Protein AF-A0A3D5UZL5-F1 (afdb_monomer)

Structure (mmCIF, N/CA/C/O backbone):
data_AF-A0A3D5UZL5-F1
#
_entry.id   AF-A0A3D5UZL5-F1
#
loop_
_atom_site.group_PDB
_atom_site.id
_atom_site.type_symbol
_atom_site.label_atom_id
_atom_site.label_alt_id
_atom_site.label_comp_id
_atom_site.label_asym_id
_atom_site.label_entity_id
_atom_site.label_seq_id
_atom_site.pdbx_PDB_ins_code
_atom_site.Cartn_x
_atom_site.Cartn_y
_atom_site.Cartn_z
_atom_site.occupancy
_atom_site.B_iso_or_equiv
_atom_site.auth_seq_id
_atom_site.auth_comp_id
_atom_site.auth_asym_id
_atom_site.auth_atom_id
_atom_site.pdbx_PDB_model_num
ATOM 1 N N . MET A 1 1 ? -2.478 -13.993 -40.123 1.00 45.28 1 MET A N 1
ATOM 2 C CA . MET A 1 1 ? -2.698 -15.111 -39.179 1.00 45.28 1 MET A CA 1
ATOM 3 C C . MET A 1 1 ? -2.005 -14.795 -37.849 1.00 45.28 1 MET A C 1
ATOM 5 O O . MET A 1 1 ? -0.909 -15.271 -37.617 1.00 45.28 1 MET A O 1
ATOM 9 N N . LYS A 1 2 ? -2.575 -13.899 -37.027 1.00 49.53 2 LYS A N 1
ATOM 10 C CA . LYS A 1 2 ? -2.011 -13.472 -35.721 1.00 49.53 2 LYS A CA 1
ATOM 11 C C . LYS A 1 2 ? -3.098 -13.221 -34.654 1.00 49.53 2 LYS A C 1
ATOM 13 O O . LYS A 1 2 ? -2.882 -12.481 -33.710 1.00 49.53 2 LYS A O 1
ATOM 18 N N . LEU A 1 3 ? -4.276 -13.829 -34.817 1.00 42.50 3 LEU A N 1
ATOM 19 C CA . LEU A 1 3 ? -5.388 -13.727 -33.857 1.00 42.50 3 LEU A CA 1
ATOM 20 C C . LEU A 1 3 ? -5.558 -15.010 -33.014 1.00 42.50 3 LEU A C 1
ATOM 22 O O . LEU A 1 3 ? -6.292 -15.015 -32.037 1.00 42.50 3 LEU A O 1
ATOM 26 N N . LEU A 1 4 ? -4.852 -16.095 -33.365 1.00 41.28 4 LEU A N 1
ATOM 27 C CA . LEU A 1 4 ? -4.939 -17.397 -32.685 1.00 41.28 4 LEU A CA 1
ATOM 28 C C . LEU A 1 4 ? -3.961 -17.574 -31.509 1.00 41.28 4 LEU A C 1
ATOM 30 O O . LEU A 1 4 ? -4.154 -18.475 -30.698 1.00 41.28 4 LEU A O 1
ATOM 34 N N . GLU A 1 5 ? -2.946 -16.717 -31.375 1.00 42.50 5 GLU A N 1
ATOM 35 C CA . GLU A 1 5 ? -1.939 -16.822 -30.301 1.00 42.50 5 GLU A CA 1
ATOM 36 C C . GLU A 1 5 ? -2.431 -16.214 -28.971 1.00 42.50 5 GLU A C 1
ATOM 38 O O . GLU A 1 5 ? -1.968 -16.603 -27.903 1.00 42.50 5 GLU A O 1
ATOM 43 N N . PHE A 1 6 ? -3.436 -15.327 -29.002 1.00 45.06 6 PHE A N 1
ATOM 44 C CA . PHE A 1 6 ? -3.994 -14.710 -27.788 1.00 45.06 6 PHE A CA 1
ATOM 45 C C . PHE A 1 6 ? -4.841 -15.699 -26.959 1.00 45.06 6 PHE A C 1
ATOM 47 O O . PHE A 1 6 ? -4.879 -15.631 -25.734 1.00 45.06 6 PHE A O 1
ATOM 54 N N . GLY A 1 7 ? -5.484 -16.677 -27.612 1.00 38.16 7 GLY A N 1
ATOM 55 C CA . GLY A 1 7 ? -6.381 -17.635 -26.949 1.00 38.16 7 GLY A CA 1
ATOM 56 C C . GLY A 1 7 ? -5.677 -18.768 -26.191 1.00 38.16 7 GLY A C 1
ATOM 57 O O . GLY A 1 7 ? -6.246 -19.330 -25.257 1.00 38.16 7 GLY A O 1
ATOM 58 N N . ARG A 1 8 ? -4.430 -19.104 -26.550 1.00 45.53 8 ARG A N 1
ATOM 59 C CA . ARG A 1 8 ? -3.695 -20.230 -25.940 1.00 45.53 8 ARG A CA 1
ATOM 60 C C . ARG A 1 8 ? -3.091 -19.899 -24.576 1.00 45.53 8 ARG A C 1
ATOM 62 O O . ARG A 1 8 ? -2.965 -20.797 -23.749 1.00 45.53 8 ARG A O 1
ATOM 69 N N . HIS A 1 9 ? -2.781 -18.630 -24.317 1.00 39.09 9 HIS A N 1
ATOM 70 C CA . HIS A 1 9 ? -2.264 -18.189 -23.017 1.00 39.09 9 HIS A CA 1
ATOM 71 C C . HIS A 1 9 ? -3.376 -17.877 -22.006 1.00 39.09 9 HIS A C 1
ATOM 73 O O . HIS A 1 9 ? -3.173 -18.069 -20.811 1.00 39.09 9 HIS A O 1
ATOM 79 N N . ALA A 1 10 ? -4.576 -17.513 -22.474 1.00 44.22 10 ALA A N 1
ATOM 80 C CA . ALA A 1 10 ? -5.743 -17.330 -21.609 1.00 44.22 10 ALA A CA 1
ATOM 81 C C . ALA A 1 10 ? -6.270 -18.662 -21.033 1.00 44.22 10 ALA A C 1
ATOM 83 O O . ALA A 1 10 ? -6.698 -18.719 -19.884 1.00 44.22 10 ALA A O 1
ATOM 84 N N . ALA A 1 11 ? -6.197 -19.755 -21.804 1.00 41.62 11 ALA A N 1
ATOM 85 C CA . ALA A 1 11 ? -6.680 -21.066 -21.364 1.00 41.62 11 ALA A CA 1
ATOM 86 C C . ALA A 1 11 ? -5.713 -21.783 -20.399 1.00 41.62 11 ALA A C 1
ATOM 88 O O . ALA A 1 11 ? -6.158 -22.482 -19.490 1.00 41.62 11 ALA A O 1
ATOM 89 N N . ALA A 1 12 ? -4.399 -21.588 -20.557 1.00 40.66 12 ALA A N 1
ATOM 90 C CA . ALA A 1 12 ? -3.392 -22.225 -19.704 1.00 40.66 12 ALA A CA 1
ATOM 91 C C . ALA A 1 12 ? -3.331 -21.624 -18.285 1.00 40.66 12 ALA A C 1
ATOM 93 O O . ALA A 1 12 ? -3.024 -22.341 -17.334 1.00 40.66 12 ALA A O 1
ATOM 94 N N . GLY A 1 13 ? -3.683 -20.342 -18.121 1.00 37.31 13 GLY A N 1
ATOM 95 C CA . GLY A 1 13 ? -3.749 -19.695 -16.805 1.00 37.31 13 GLY A CA 1
ATOM 96 C C . GLY A 1 13 ? -4.908 -20.182 -15.927 1.00 37.31 13 GLY A C 1
ATOM 97 O O . GLY A 1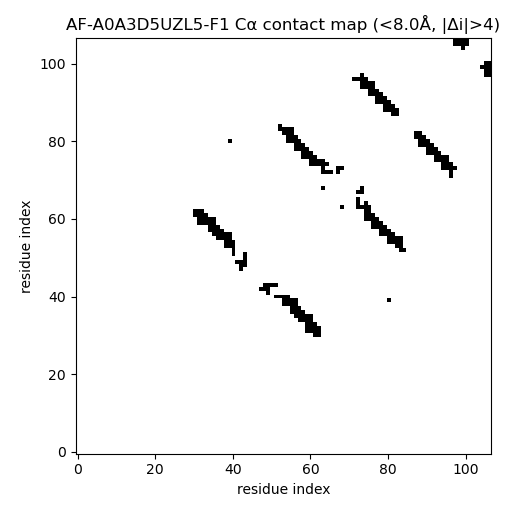 13 ? -4.824 -20.111 -14.705 1.00 37.31 13 GLY A O 1
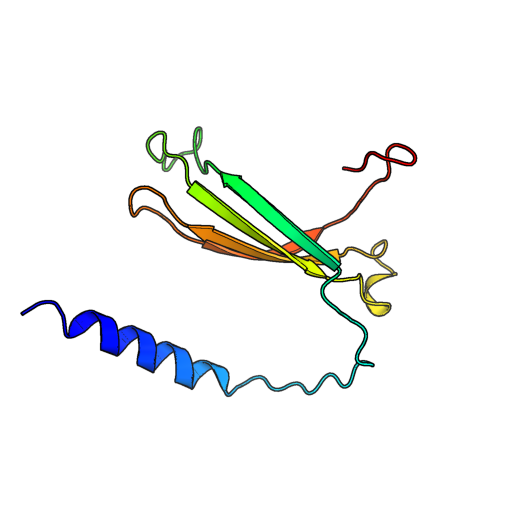ATOM 98 N N . MET A 1 14 ? -5.971 -20.729 -16.525 1.00 42.44 14 MET A N 1
ATOM 99 C CA . MET A 1 14 ? -7.182 -21.129 -15.795 1.00 42.44 14 MET A CA 1
ATOM 100 C C . MET A 1 14 ? -7.055 -22.480 -15.074 1.00 42.44 14 MET A C 1
ATOM 102 O O . MET A 1 14 ? -7.785 -22.735 -14.122 1.00 42.44 14 MET A O 1
ATOM 106 N N . VAL A 1 15 ? -6.135 -23.354 -15.501 1.00 42.81 15 VAL A N 1
ATOM 107 C CA . VAL A 1 15 ? -6.021 -24.730 -14.971 1.00 42.81 15 VAL A CA 1
ATOM 108 C C . VAL A 1 15 ? -5.090 -24.811 -13.749 1.00 42.81 15 VAL A C 1
ATOM 110 O O . VAL A 1 15 ? -5.257 -25.681 -12.893 1.00 42.81 15 VAL A O 1
ATOM 113 N N . ALA A 1 16 ? -4.167 -23.857 -13.591 1.00 42.16 16 ALA A N 1
ATOM 114 C CA . ALA A 1 16 ? -3.303 -23.761 -12.409 1.00 42.16 16 ALA A CA 1
ATOM 115 C C . ALA A 1 16 ? -4.005 -23.153 -11.175 1.00 42.16 16 ALA A C 1
ATOM 117 O O . ALA A 1 16 ? -3.441 -23.163 -10.085 1.00 42.16 16 ALA A O 1
ATOM 118 N N . ALA A 1 17 ? -5.245 -22.669 -11.316 1.00 43.31 17 ALA A N 1
ATOM 119 C CA . ALA A 1 17 ? -6.023 -22.083 -10.222 1.00 43.31 17 ALA A CA 1
ATOM 120 C C . ALA A 1 17 ? -6.666 -23.124 -9.277 1.00 43.31 17 ALA A C 1
ATOM 122 O O . ALA A 1 17 ? -7.268 -22.758 -8.272 1.00 43.31 17 ALA A O 1
ATOM 123 N N . SER A 1 18 ? -6.545 -24.423 -9.575 1.00 45.16 18 SER A N 1
ATOM 124 C CA . SER A 1 18 ? -7.259 -25.491 -8.852 1.00 45.16 18 SER A CA 1
ATOM 125 C C . SER A 1 18 ? -6.509 -26.098 -7.656 1.00 45.16 18 SER A C 1
ATOM 127 O O . SER A 1 18 ? -7.059 -26.971 -6.990 1.00 45.16 18 SER A O 1
ATOM 129 N N . LEU A 1 19 ? -5.267 -25.689 -7.369 1.00 46.38 19 LEU A N 1
ATOM 130 C CA . LEU A 1 19 ? -4.419 -26.343 -6.358 1.00 46.38 19 LEU A CA 1
ATOM 131 C C . LEU A 1 19 ? -3.974 -25.401 -5.227 1.00 46.38 19 LEU A C 1
ATOM 133 O O . LEU A 1 19 ? -2.788 -25.267 -4.961 1.00 46.38 19 LEU A O 1
ATOM 137 N N . ALA A 1 20 ? -4.927 -24.762 -4.543 1.00 45.16 20 ALA A N 1
ATOM 138 C CA . ALA A 1 20 ? -4.761 -24.301 -3.154 1.00 45.16 20 ALA A CA 1
ATOM 139 C C . ALA A 1 20 ? -6.088 -23.778 -2.574 1.00 45.16 20 ALA A C 1
ATOM 141 O O . ALA A 1 20 ? -6.157 -22.664 -2.061 1.00 45.16 20 ALA A O 1
ATOM 142 N N . THR A 1 21 ? -7.174 -24.554 -2.620 1.00 46.28 21 THR A N 1
ATOM 143 C CA . THR A 1 21 ? -8.344 -24.243 -1.782 1.00 46.28 21 THR A CA 1
ATOM 144 C C . THR A 1 21 ? -8.051 -24.659 -0.343 1.00 46.28 21 THR A C 1
ATOM 146 O O . THR A 1 21 ? -8.537 -25.681 0.140 1.00 46.28 21 THR A O 1
ATOM 149 N N . VAL A 1 22 ? -7.221 -23.878 0.351 1.00 44.75 22 VAL A N 1
ATOM 150 C CA . VAL A 1 22 ? -7.272 -23.827 1.812 1.00 44.75 22 VAL A CA 1
ATOM 151 C C . VAL A 1 22 ? -8.536 -23.044 2.134 1.00 44.75 22 VAL A C 1
ATOM 153 O O . VAL A 1 22 ? -8.569 -21.822 2.017 1.00 44.75 22 VAL A O 1
ATOM 156 N N . SER A 1 23 ? -9.611 -23.759 2.456 1.00 45.72 23 SER A N 1
ATOM 157 C CA . SER A 1 23 ? -10.872 -23.162 2.889 1.00 45.72 23 SER A CA 1
ATOM 158 C C . SER A 1 23 ? -10.662 -22.477 4.238 1.00 45.72 23 SER A C 1
ATOM 160 O O . SER A 1 23 ? -10.868 -23.076 5.291 1.00 45.72 23 SER A O 1
ATOM 162 N N . PHE A 1 24 ? -10.222 -21.221 4.218 1.00 49.31 24 PHE A N 1
ATOM 163 C CA . PHE A 1 24 ? -10.260 -20.366 5.393 1.00 49.31 24 PHE A CA 1
ATOM 164 C C . PHE A 1 24 ? -11.707 -19.892 5.544 1.00 49.31 24 PHE A C 1
ATOM 166 O O . PHE A 1 24 ? -12.144 -18.950 4.886 1.00 49.31 24 PHE A O 1
ATOM 173 N N . ALA A 1 25 ? -12.488 -20.603 6.357 1.00 47.75 25 ALA A N 1
ATOM 174 C CA . ALA A 1 25 ? -13.812 -20.149 6.764 1.00 47.75 25 ALA A CA 1
ATOM 175 C C . ALA A 1 25 ? -13.650 -18.987 7.757 1.00 47.75 25 ALA A C 1
ATOM 177 O O . ALA A 1 25 ? -13.799 -19.158 8.964 1.00 47.75 25 ALA A O 1
ATOM 178 N N . ALA A 1 26 ? -13.287 -17.810 7.248 1.00 53.56 26 ALA A N 1
ATOM 179 C CA . ALA A 1 26 ? -13.432 -16.568 7.990 1.00 53.56 26 ALA A CA 1
ATOM 180 C C . ALA A 1 26 ? -14.888 -16.088 7.896 1.00 53.56 26 ALA A C 1
ATOM 182 O O . ALA A 1 26 ? -15.546 -16.334 6.878 1.00 53.56 26 ALA A O 1
ATOM 183 N N . PRO A 1 27 ? -15.417 -15.406 8.929 1.00 51.38 27 PRO A N 1
ATOM 184 C CA . PRO A 1 27 ? -16.696 -14.722 8.811 1.00 51.38 27 PRO A CA 1
ATOM 185 C C . PRO A 1 27 ? -16.666 -13.807 7.582 1.00 51.38 27 PRO A C 1
ATOM 187 O O . PRO A 1 27 ? -15.665 -13.138 7.325 1.00 51.38 27 PRO A O 1
ATOM 190 N N . ALA A 1 28 ? -17.755 -13.800 6.813 1.00 51.00 28 ALA A N 1
ATOM 191 C CA . ALA A 1 28 ? -17.930 -12.942 5.647 1.00 51.00 28 ALA A CA 1
ATOM 192 C C . ALA A 1 28 ? -18.102 -11.474 6.086 1.00 51.00 28 ALA A C 1
ATOM 194 O O . ALA A 1 28 ? -19.189 -10.908 6.006 1.00 51.00 28 ALA A O 1
ATOM 195 N N . GLY A 1 29 ? -17.036 -10.871 6.612 1.00 58.62 29 GLY A N 1
ATOM 196 C CA . GLY A 1 29 ? -16.882 -9.424 6.649 1.00 58.62 29 GLY A CA 1
ATOM 197 C C . GLY A 1 29 ? -16.606 -8.929 5.233 1.00 58.62 29 GLY A C 1
ATOM 198 O O . GLY A 1 29 ? -16.045 -9.661 4.415 1.00 58.62 29 GLY A O 1
ATOM 199 N N . ALA A 1 30 ? -17.021 -7.709 4.903 1.00 55.91 30 ALA A N 1
ATOM 200 C CA . ALA A 1 30 ? -16.589 -7.078 3.663 1.00 55.91 30 ALA A CA 1
ATOM 201 C C . ALA A 1 30 ? -15.064 -6.901 3.728 1.00 55.91 30 ALA A C 1
ATOM 203 O O . ALA A 1 30 ? -14.580 -5.956 4.326 1.00 55.91 30 ALA A O 1
ATOM 204 N N . PHE A 1 31 ? -14.304 -7.844 3.164 1.00 71.81 31 PHE A N 1
ATOM 205 C CA . PHE A 1 31 ? -12.844 -7.822 3.250 1.00 71.81 31 PHE A CA 1
ATOM 206 C C . PHE A 1 31 ? -12.239 -6.633 2.510 1.00 71.81 31 PHE A C 1
ATOM 208 O O . PHE A 1 31 ? -11.136 -6.236 2.847 1.00 71.81 31 PHE A O 1
ATOM 215 N N . VAL A 1 32 ? -12.924 -6.094 1.497 1.00 78.06 32 VAL A N 1
ATOM 216 C CA . VAL A 1 32 ? -12.456 -4.960 0.695 1.00 78.06 32 VAL A CA 1
ATOM 217 C C . VAL A 1 32 ? -12.905 -3.658 1.344 1.00 78.06 32 VAL A C 1
ATOM 219 O O . VAL A 1 32 ? -14.102 -3.398 1.436 1.00 78.06 32 VAL A O 1
ATOM 222 N N . ASN A 1 33 ? -11.938 -2.832 1.731 1.00 83.19 33 ASN A N 1
ATOM 223 C CA . ASN A 1 33 ? -12.182 -1.556 2.398 1.00 83.19 33 ASN A CA 1
ATOM 224 C C . ASN A 1 33 ? -11.902 -0.370 1.458 1.00 83.19 33 ASN A C 1
ATOM 226 O O . ASN A 1 33 ? -12.677 0.580 1.407 1.00 83.19 33 ASN A O 1
ATOM 230 N N . GLU A 1 34 ? -10.849 -0.442 0.640 1.00 89.94 34 GLU A N 1
ATOM 231 C CA . GLU A 1 34 ? -10.425 0.689 -0.190 1.00 89.94 34 GLU A CA 1
ATOM 232 C C . GLU A 1 34 ? -9.901 0.222 -1.554 1.00 89.94 34 GLU A C 1
ATOM 234 O O . GLU A 1 34 ? -9.302 -0.846 -1.672 1.00 89.94 34 GLU A O 1
ATOM 239 N N . ILE A 1 35 ? -10.122 1.037 -2.588 1.00 93.00 35 ILE A N 1
ATOM 240 C CA . ILE A 1 35 ? -9.526 0.863 -3.916 1.00 93.00 35 ILE A CA 1
ATOM 241 C C . ILE A 1 35 ? -8.682 2.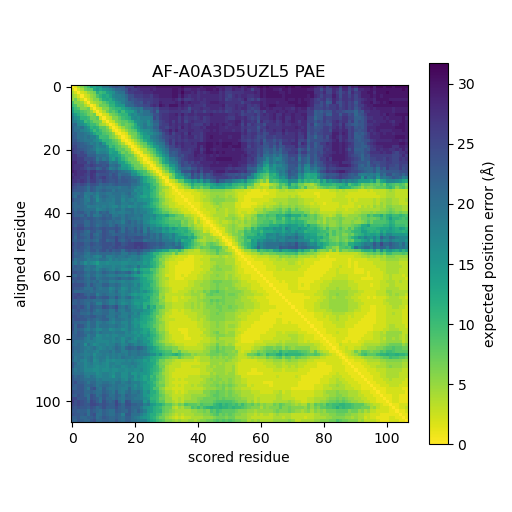100 -4.205 1.00 93.00 35 ILE A C 1
ATOM 243 O O . ILE A 1 35 ? -9.174 3.224 -4.089 1.00 93.00 35 ILE A O 1
ATOM 247 N N . ARG A 1 36 ? -7.425 1.895 -4.603 1.00 93.56 36 ARG A N 1
ATOM 248 C CA . ARG A 1 36 ? -6.518 2.962 -5.038 1.00 93.56 36 ARG A CA 1
ATOM 249 C C . ARG A 1 36 ? -6.238 2.837 -6.522 1.00 93.56 36 ARG A C 1
ATOM 251 O O . ARG A 1 36 ? -6.157 1.740 -7.067 1.00 93.56 36 ARG A O 1
ATOM 258 N N . GLY A 1 37 ? -6.069 3.982 -7.165 1.00 94.12 37 GLY A 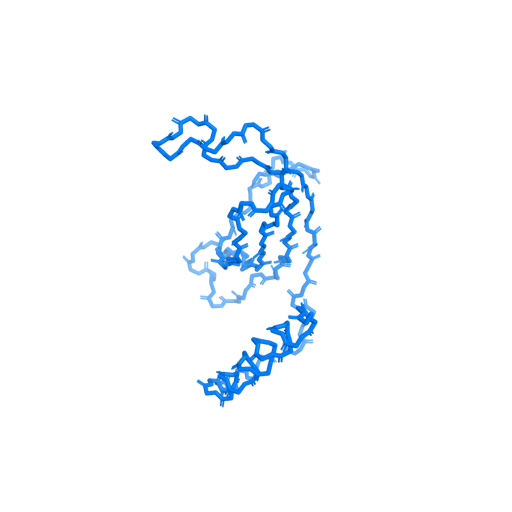N 1
ATOM 259 C CA . GLY A 1 37 ? -5.655 4.076 -8.554 1.00 94.12 37 GLY A CA 1
ATOM 260 C C . GLY A 1 37 ? -4.740 5.274 -8.737 1.00 94.12 37 GLY A C 1
ATOM 261 O O . GLY A 1 37 ? -4.875 6.273 -8.029 1.00 94.12 37 GLY A O 1
ATOM 262 N N . GLY A 1 38 ? -3.803 5.177 -9.671 1.00 94.06 38 GLY A N 1
ATOM 263 C CA . GLY A 1 38 ? -2.869 6.263 -9.925 1.00 94.06 38 GLY A CA 1
ATOM 264 C C . GLY A 1 38 ? -1.993 6.036 -11.142 1.00 94.06 38 GLY A C 1
ATOM 265 O O . GLY A 1 38 ? -2.093 5.020 -11.828 1.00 94.06 38 GLY A O 1
ATOM 266 N N . VAL A 1 39 ? -1.130 7.016 -11.386 1.00 92.56 39 VAL A N 1
ATOM 267 C CA . VAL A 1 39 ? -0.039 6.909 -12.352 1.00 92.56 39 VAL A CA 1
ATOM 268 C C . VAL A 1 39 ? 1.220 6.441 -11.642 1.00 92.56 39 VAL A C 1
ATOM 270 O O . VAL A 1 39 ? 1.446 6.773 -10.477 1.00 92.56 39 VAL A O 1
ATOM 273 N N . TYR A 1 40 ? 2.029 5.668 -12.345 1.00 87.75 40 TYR A N 1
ATOM 274 C CA . TYR A 1 40 ? 3.230 5.056 -11.808 1.00 87.75 40 TYR A CA 1
ATOM 275 C C . TYR A 1 40 ? 4.378 5.180 -12.806 1.00 87.75 40 TYR A C 1
ATOM 277 O O . TYR A 1 40 ? 4.156 5.235 -14.011 1.00 87.75 40 TYR A O 1
ATOM 285 N N . ALA A 1 41 ? 5.601 5.249 -12.298 1.00 86.44 41 ALA A N 1
ATOM 286 C CA . ALA A 1 41 ? 6.806 5.160 -13.104 1.00 86.44 41 ALA A CA 1
ATOM 287 C C . ALA A 1 41 ? 7.833 4.345 -12.316 1.00 86.44 41 ALA A C 1
ATOM 289 O O . ALA A 1 41 ? 8.270 4.777 -1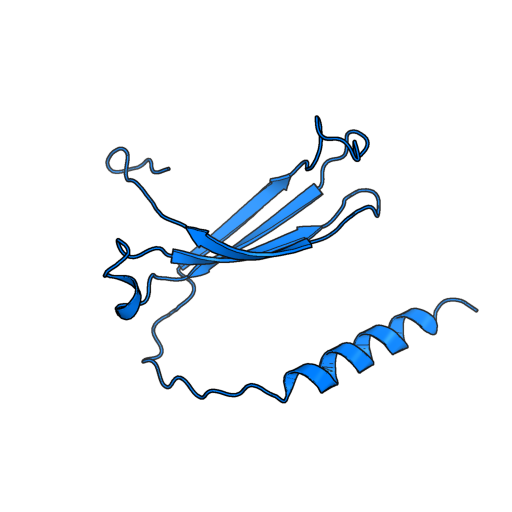1.245 1.00 86.44 41 ALA A O 1
ATOM 290 N N . HIS A 1 42 ? 8.194 3.159 -12.810 1.00 83.50 42 HIS A N 1
ATOM 291 C CA . HIS A 1 42 ? 9.274 2.363 -12.225 1.00 83.50 42 HIS A CA 1
ATOM 292 C C . HIS A 1 42 ? 10.613 2.641 -12.888 1.00 83.50 42 HIS A C 1
ATOM 294 O O . HIS A 1 42 ? 10.704 3.098 -14.020 1.00 83.50 42 HIS A O 1
ATOM 300 N N . ASP A 1 43 ? 11.661 2.331 -12.130 1.00 78.38 43 ASP A N 1
ATOM 301 C CA . ASP A 1 43 ? 13.053 2.275 -12.575 1.00 78.38 43 ASP A CA 1
ATOM 302 C C . ASP A 1 43 ? 13.598 3.535 -13.272 1.00 78.38 43 ASP A C 1
ATOM 304 O O . ASP A 1 43 ? 14.532 3.460 -14.066 1.00 78.38 43 ASP A O 1
ATOM 308 N N . GLN A 1 44 ? 13.078 4.719 -12.922 1.00 80.06 44 GLN A N 1
ATOM 309 C CA . GLN A 1 44 ? 13.499 5.990 -13.533 1.00 80.06 44 GLN A CA 1
ATOM 310 C C . GLN A 1 44 ? 15.003 6.281 -13.370 1.00 80.06 44 GLN A C 1
ATOM 312 O O . GLN A 1 44 ? 15.617 6.922 -14.221 1.00 80.06 44 GLN A O 1
ATOM 317 N N . PHE A 1 45 ? 15.609 5.790 -12.285 1.00 81.81 45 PHE A N 1
ATOM 318 C CA . PHE A 1 45 ? 17.013 6.040 -11.935 1.00 81.81 45 PHE A CA 1
ATOM 319 C C . PHE A 1 45 ? 17.831 4.760 -11.718 1.00 81.81 45 PHE A C 1
ATOM 321 O O . PHE A 1 45 ? 18.954 4.835 -11.217 1.00 81.81 45 PH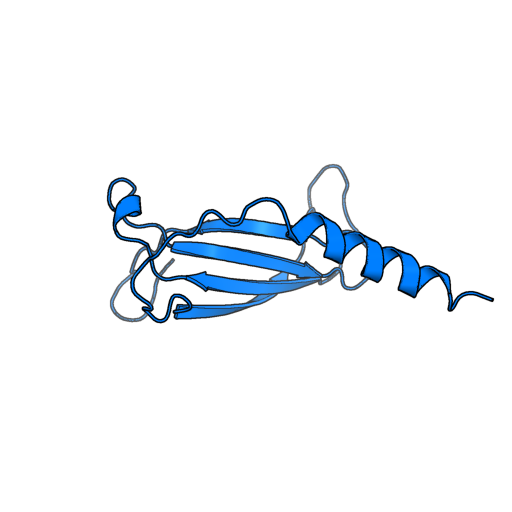E A O 1
ATOM 328 N N . GLY A 1 46 ? 17.267 3.587 -12.016 1.00 78.25 46 GLY A N 1
ATOM 329 C CA . GLY A 1 46 ? 17.935 2.313 -11.775 1.00 78.25 46 GLY A CA 1
ATOM 330 C C . GLY A 1 46 ? 18.659 1.754 -13.002 1.00 78.25 46 GLY A C 1
ATOM 331 O O . GLY A 1 46 ? 18.721 2.392 -14.054 1.00 78.25 46 GLY A O 1
ATOM 332 N N . PRO A 1 47 ? 19.292 0.579 -12.852 1.00 76.25 47 PRO A N 1
ATOM 333 C CA . PRO A 1 47 ? 20.232 0.046 -13.831 1.00 76.25 47 PRO A CA 1
ATOM 334 C C . PRO A 1 47 ? 19.579 -0.497 -15.107 1.00 76.25 47 PRO A C 1
ATOM 336 O O . PRO A 1 47 ? 20.288 -0.625 -16.104 1.00 76.25 47 PRO A O 1
ATOM 339 N N . ALA A 1 48 ? 18.285 -0.843 -15.095 1.00 74.44 48 ALA A N 1
ATOM 340 C CA . ALA A 1 48 ? 17.593 -1.249 -16.318 1.00 74.44 48 ALA A CA 1
ATOM 341 C C . ALA A 1 48 ? 17.096 -0.031 -17.115 1.00 74.44 48 ALA A C 1
ATOM 343 O O . ALA A 1 48 ? 17.004 -0.137 -18.335 1.00 74.44 48 ALA A O 1
ATOM 344 N N . HIS A 1 49 ? 16.883 1.105 -16.438 1.00 69.88 49 HIS A N 1
ATOM 345 C CA . HIS A 1 49 ? 16.480 2.402 -16.981 1.00 69.88 49 HIS A CA 1
ATOM 346 C C . HIS A 1 49 ? 15.379 2.258 -18.030 1.00 69.88 49 HIS A C 1
ATOM 348 O O . HIS A 1 49 ? 15.632 2.254 -19.240 1.00 69.88 49 HIS A O 1
ATOM 354 N N . GLU A 1 50 ? 14.138 2.134 -17.565 1.00 68.31 50 GLU A N 1
ATOM 355 C CA . GLU A 1 50 ? 13.010 2.169 -18.484 1.00 68.31 50 GLU A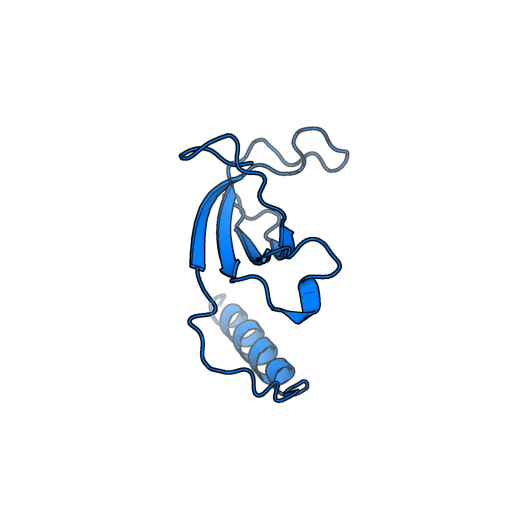 CA 1
ATOM 356 C C . GLU A 1 50 ? 12.757 3.615 -18.955 1.00 68.31 50 GLU A C 1
ATOM 358 O O . GLU A 1 50 ? 12.802 4.550 -18.149 1.00 68.31 50 GLU A O 1
ATOM 363 N N . PRO A 1 51 ? 12.541 3.825 -20.271 1.00 66.31 51 PRO A N 1
ATOM 364 C CA . PRO A 1 51 ? 12.322 5.157 -20.823 1.00 66.31 51 PRO A CA 1
ATOM 365 C C . PRO A 1 51 ? 11.135 5.831 -20.135 1.00 66.31 51 PRO A C 1
ATOM 367 O O . PRO A 1 51 ? 10.162 5.152 -19.815 1.00 66.31 51 PRO A O 1
ATOM 370 N N . GLU A 1 52 ? 11.210 7.157 -19.947 1.00 68.00 52 GLU A N 1
ATOM 371 C CA . GLU A 1 52 ? 10.180 7.955 -19.269 1.00 68.00 52 GLU A CA 1
ATOM 372 C C . GLU A 1 52 ? 8.781 7.655 -19.827 1.00 68.00 52 GLU A C 1
ATOM 374 O O . GLU A 1 52 ? 8.373 8.168 -20.871 1.00 68.00 52 GLU A O 1
ATOM 379 N N . ASN A 1 53 ? 8.047 6.798 -19.124 1.00 75.56 53 ASN A N 1
ATOM 380 C CA . ASN A 1 53 ? 6.697 6.406 -19.472 1.00 75.56 53 ASN A CA 1
ATOM 381 C C . ASN A 1 53 ? 5.828 6.389 -18.219 1.00 75.56 53 ASN A C 1
ATOM 383 O O . ASN A 1 53 ? 6.280 6.030 -17.132 1.00 75.56 53 ASN A O 1
ATOM 387 N N . ALA A 1 54 ? 4.573 6.793 -18.399 1.00 87.19 54 ALA A N 1
ATOM 388 C CA . ALA A 1 54 ? 3.563 6.673 -17.368 1.00 87.19 54 ALA A CA 1
ATOM 389 C C . ALA A 1 54 ? 2.857 5.322 -17.495 1.00 87.19 54 ALA A C 1
ATOM 391 O O . ALA A 1 54 ? 2.331 4.968 -18.554 1.00 87.19 54 ALA A O 1
ATOM 392 N N . ASP A 1 55 ? 2.803 4.617 -16.379 1.00 89.75 55 ASP A N 1
ATOM 393 C CA . ASP A 1 55 ? 2.059 3.386 -16.192 1.00 89.75 55 ASP A CA 1
ATOM 394 C C . ASP A 1 55 ? 0.806 3.651 -15.362 1.00 89.75 55 ASP A C 1
ATOM 396 O O . ASP A 1 55 ? 0.688 4.669 -14.673 1.00 89.75 55 ASP A O 1
ATOM 400 N N . ILE A 1 56 ? -0.144 2.722 -15.417 1.00 93.69 56 ILE A N 1
ATOM 401 C CA . ILE A 1 56 ? -1.358 2.773 -14.600 1.00 93.69 56 ILE A CA 1
ATOM 402 C C . ILE A 1 56 ? -1.204 1.785 -13.452 1.00 93.69 56 ILE A C 1
ATOM 404 O O . ILE A 1 56 ? -0.898 0.618 -13.684 1.00 93.69 56 ILE A O 1
ATOM 408 N N . ASN A 1 57 ? -1.461 2.237 -12.227 1.00 95.31 57 ASN A N 1
ATOM 409 C CA . ASN A 1 57 ? -1.486 1.395 -11.038 1.00 95.31 57 ASN A CA 1
ATOM 410 C C . ASN A 1 57 ? -2.905 1.266 -10.487 1.00 95.31 57 ASN A C 1
ATOM 412 O O . ASN A 1 57 ? -3.643 2.254 -10.429 1.00 95.31 57 ASN A O 1
ATOM 416 N N . GLY A 1 58 ? -3.257 0.066 -10.034 1.00 96.00 58 GLY A N 1
ATOM 417 C CA . GLY A 1 58 ? -4.498 -0.205 -9.317 1.00 96.00 58 GLY A CA 1
ATOM 418 C C . GLY A 1 58 ? -4.258 -1.127 -8.128 1.00 96.00 58 GLY A C 1
ATOM 419 O O . GLY A 1 58 ? -3.534 -2.112 -8.246 1.00 96.00 58 GLY A O 1
ATOM 420 N N . GLU A 1 59 ? -4.890 -0.828 -6.994 1.00 95.81 59 GLU A N 1
ATOM 421 C CA . GLU A 1 59 ? -4.793 -1.628 -5.771 1.00 95.81 59 GLU A CA 1
ATOM 422 C C . GLU A 1 59 ? -6.158 -1.816 -5.119 1.00 95.81 59 GLU A C 1
ATOM 424 O O . GLU A 1 59 ? -6.979 -0.900 -5.068 1.00 95.81 59 GLU A O 1
ATOM 429 N N . ILE A 1 60 ? -6.357 -2.995 -4.543 1.00 94.81 60 ILE A N 1
ATOM 430 C CA . ILE A 1 60 ? -7.431 -3.309 -3.612 1.00 94.81 60 ILE A CA 1
ATOM 431 C C . ILE A 1 60 ? -6.790 -3.502 -2.243 1.00 94.81 60 ILE A C 1
ATOM 433 O O . ILE A 1 60 ? -5.869 -4.307 -2.080 1.00 94.81 60 ILE A O 1
ATOM 437 N N . LEU A 1 61 ? -7.285 -2.762 -1.258 1.00 93.19 61 LEU A N 1
ATOM 438 C CA . LEU A 1 61 ? -6.833 -2.834 0.118 1.00 93.19 61 LEU A CA 1
ATOM 439 C C . LEU A 1 61 ? -7.903 -3.493 0.964 1.00 93.19 61 LEU A C 1
ATOM 441 O O . LEU A 1 61 ? -9.070 -3.078 0.982 1.00 93.19 61 LEU A O 1
ATOM 445 N N . PHE A 1 62 ? -7.464 -4.488 1.716 1.00 93.25 62 PHE A N 1
ATOM 446 C CA . PHE A 1 62 ? -8.334 -5.248 2.581 1.00 93.25 62 PHE A CA 1
ATOM 447 C C . PHE A 1 62 ? -8.331 -4.683 4.005 1.00 93.25 62 PHE A C 1
ATOM 449 O O . PHE A 1 62 ? -7.453 -3.900 4.387 1.00 93.25 62 PHE A O 1
ATOM 456 N N . ASP A 1 63 ? -9.332 -5.053 4.795 1.00 92.25 63 ASP A N 1
ATOM 457 C CA . ASP A 1 63 ? -9.258 -4.890 6.245 1.00 92.25 63 ASP A CA 1
ATOM 458 C C . ASP A 1 63 ? -8.140 -5.761 6.820 1.00 92.25 63 ASP A C 1
ATOM 460 O O . ASP A 1 63 ? -7.825 -6.831 6.290 1.00 92.25 63 ASP A O 1
ATOM 464 N N . SER A 1 64 ? -7.520 -5.293 7.906 1.00 92.19 64 SER A N 1
ATOM 465 C CA . SER A 1 64 ? -6.508 -6.089 8.595 1.00 92.19 64 SER A CA 1
ATOM 466 C C . SER A 1 64 ? -7.172 -7.264 9.321 1.00 92.19 64 SER A C 1
ATOM 468 O O . SER A 1 64 ? -8.061 -7.040 10.144 1.00 92.19 64 SER A O 1
ATOM 470 N N . PRO A 1 65 ? -6.764 -8.515 9.053 1.00 90.06 65 PRO A N 1
ATOM 471 C CA . PRO A 1 65 ? -7.240 -9.664 9.809 1.00 90.06 65 PRO A CA 1
ATOM 472 C C . PRO A 1 65 ? -6.729 -9.652 11.256 1.00 90.06 65 PRO A C 1
ATOM 474 O O . PRO A 1 65 ? -5.565 -9.334 11.501 1.00 90.06 65 PRO A O 1
ATOM 477 N N . ASP A 1 66 ? -7.536 -10.138 12.204 1.00 91.25 66 ASP A N 1
ATOM 478 C CA . ASP A 1 66 ? -7.182 -10.186 13.636 1.00 91.25 66 ASP A CA 1
ATOM 479 C C . ASP A 1 66 ? -5.854 -10.911 13.922 1.00 91.25 66 ASP A C 1
ATOM 481 O O . ASP A 1 66 ? -5.112 -10.543 14.837 1.00 91.25 66 ASP A O 1
ATOM 485 N N . PHE A 1 67 ? -5.504 -11.927 13.123 1.00 91.12 67 PHE A N 1
ATOM 486 C CA . PHE A 1 67 ? -4.248 -12.667 13.284 1.00 91.12 67 PHE A CA 1
ATOM 487 C C . PHE A 1 67 ? -3.003 -11.851 12.903 1.00 91.12 67 PHE A C 1
ATOM 489 O O . PHE A 1 67 ? -1.895 -12.279 13.218 1.00 91.12 67 PHE A O 1
ATOM 496 N N . LEU A 1 68 ? -3.152 -10.698 12.241 1.00 93.88 68 LEU A N 1
ATOM 497 C CA . LEU A 1 68 ? -2.059 -9.763 11.955 1.00 93.88 68 LEU A CA 1
ATOM 498 C C . LEU A 1 68 ? -1.880 -8.702 13.055 1.00 93.88 68 LEU A C 1
ATOM 500 O O . LEU A 1 68 ? -0.960 -7.889 12.970 1.00 93.88 68 LEU A O 1
ATOM 504 N N . SER A 1 69 ? -2.695 -8.726 14.116 1.00 94.38 69 SER A N 1
ATOM 505 C CA . SER A 1 69 ? -2.619 -7.768 15.234 1.00 94.38 69 SER A CA 1
ATOM 506 C C . SER A 1 69 ? -1.236 -7.673 15.885 1.00 94.38 69 SER A C 1
ATOM 508 O O . SER A 1 69 ? -0.791 -6.579 16.229 1.00 94.38 69 SER A O 1
ATOM 510 N N . TRP A 1 70 ? -0.507 -8.789 15.987 1.00 96.38 70 TRP A N 1
ATOM 511 C CA . TRP A 1 70 ? 0.853 -8.820 16.541 1.00 96.38 70 TRP A CA 1
ATOM 512 C C . TRP A 1 70 ? 1.859 -7.976 15.744 1.00 96.38 70 TRP A C 1
ATOM 514 O O . TRP A 1 70 ? 2.890 -7.586 16.284 1.00 96.38 70 TRP A O 1
ATOM 524 N N . MET A 1 71 ? 1.559 -7.685 14.476 1.00 96.50 71 MET A N 1
ATOM 525 C CA . MET A 1 71 ? 2.395 -6.891 13.580 1.00 96.50 71 MET A CA 1
ATOM 526 C C . MET A 1 71 ? 1.866 -5.460 13.415 1.00 96.50 71 MET A C 1
ATOM 528 O O . MET A 1 71 ? 2.172 -4.795 12.430 1.00 96.50 71 MET A O 1
ATOM 532 N N . PHE A 1 72 ? 1.083 -4.971 14.381 1.00 95.56 72 PHE A N 1
ATOM 533 C CA . PHE A 1 72 ? 0.409 -3.670 14.319 1.00 95.56 72 PHE A CA 1
ATOM 534 C C . PHE A 1 72 ? -0.649 -3.596 13.210 1.00 95.56 72 PHE A C 1
ATOM 536 O O . PHE A 1 72 ? -0.791 -2.573 12.545 1.00 95.56 72 PHE A O 1
ATOM 543 N N . SER A 1 73 ? -1.383 -4.697 13.017 1.00 94.31 73 SER A N 1
ATOM 544 C CA . SER A 1 73 ? -2.549 -4.790 12.129 1.00 94.31 73 SER A CA 1
ATOM 545 C C . SER A 1 73 ? -2.334 -4.209 10.719 1.00 94.31 73 SER A C 1
ATOM 547 O O . SER A 1 73 ? -3.120 -3.366 10.274 1.00 94.31 73 SER A O 1
ATOM 549 N N . PRO A 1 74 ? -1.301 -4.643 9.971 1.00 96.19 74 PRO A N 1
ATOM 550 C CA . PRO A 1 74 ? -1.142 -4.213 8.596 1.00 96.19 74 PRO A CA 1
ATOM 551 C C . PRO A 1 74 ? -2.305 -4.701 7.741 1.00 96.19 74 PRO A C 1
ATOM 553 O O . PRO A 1 74 ? -2.872 -5.776 7.962 1.00 96.19 74 PRO A O 1
ATOM 556 N N . ARG A 1 75 ? -2.637 -3.911 6.730 1.00 93.94 75 ARG A N 1
ATOM 557 C CA . ARG A 1 75 ? -3.675 -4.198 5.750 1.00 93.94 75 ARG A CA 1
ATOM 558 C C . ARG A 1 75 ? -3.064 -4.967 4.583 1.00 93.94 75 ARG A C 1
ATOM 560 O O . ARG A 1 75 ? -2.135 -4.454 3.955 1.00 93.94 75 ARG A O 1
ATOM 567 N N . PRO A 1 76 ? -3.561 -6.173 4.268 1.00 94.69 76 PRO A N 1
ATOM 568 C CA . PRO A 1 76 ? -3.208 -6.837 3.026 1.00 94.69 76 PRO A CA 1
ATOM 569 C C . PRO A 1 76 ? -3.611 -5.990 1.822 1.00 94.69 76 PRO A C 1
ATOM 571 O O . PRO A 1 76 ? -4.672 -5.356 1.827 1.00 94.69 76 PRO A O 1
ATOM 574 N N . ARG A 1 77 ? -2.776 -5.997 0.784 1.00 94.81 77 ARG A N 1
ATOM 575 C CA . ARG A 1 77 ? -3.038 -5.307 -0.480 1.00 94.81 77 ARG A CA 1
ATOM 576 C C . ARG A 1 77 ? -2.762 -6.236 -1.647 1.00 94.81 77 ARG A C 1
ATOM 578 O O . ARG A 1 77 ? -1.798 -7.000 -1.628 1.00 94.81 77 ARG A O 1
ATOM 585 N N . PHE A 1 78 ? -3.624 -6.170 -2.650 1.00 95.88 78 PHE A N 1
ATOM 586 C CA . PHE A 1 78 ? -3.438 -6.834 -3.934 1.00 95.88 78 PHE A CA 1
ATOM 587 C C . PHE A 1 78 ? -3.540 -5.783 -5.024 1.00 95.88 78 PHE A C 1
ATOM 589 O O . PHE A 1 78 ? -4.522 -5.042 -5.077 1.00 95.88 78 PHE A O 1
ATOM 596 N N . GLY A 1 79 ? -2.535 -5.708 -5.881 1.00 95.81 79 GLY A N 1
ATOM 597 C CA . GLY A 1 79 ? -2.474 -4.665 -6.885 1.00 95.81 79 GLY A CA 1
ATOM 598 C C . GLY A 1 79 ? -1.634 -5.051 -8.078 1.00 95.81 79 GLY A C 1
ATOM 599 O O . GLY A 1 79 ? -1.125 -6.168 -8.188 1.00 95.81 79 GLY A O 1
ATOM 600 N N . GLY A 1 80 ? -1.517 -4.107 -8.994 1.00 95.50 80 GLY A N 1
ATOM 601 C CA . GLY A 1 80 ? -0.661 -4.263 -10.144 1.00 95.50 80 GLY A CA 1
ATOM 602 C C . GLY A 1 80 ? -0.492 -2.985 -10.938 1.00 95.50 80 GLY A C 1
ATOM 603 O O . GLY A 1 80 ? -1.327 -2.077 -10.900 1.00 95.50 80 GLY A O 1
ATOM 604 N N . THR A 1 81 ? 0.594 -2.973 -11.696 1.00 94.00 81 THR A N 1
ATOM 605 C CA . THR A 1 81 ? 0.936 -1.947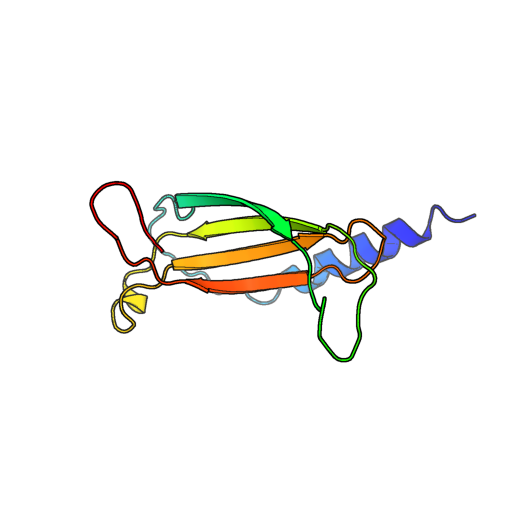 -12.666 1.00 94.00 81 THR A CA 1
ATOM 606 C C . THR A 1 81 ? 0.760 -2.497 -14.073 1.00 94.00 81 THR A C 1
ATOM 608 O O . THR A 1 81 ? 1.122 -3.638 -14.376 1.00 94.00 81 THR A O 1
ATOM 611 N N . MET A 1 82 ? 0.194 -1.676 -14.950 1.00 92.81 82 MET A N 1
ATOM 612 C CA . MET A 1 82 ? 0.100 -1.949 -16.375 1.00 92.81 82 MET A CA 1
ATOM 613 C C . MET A 1 82 ? 0.932 -0.928 -17.137 1.00 92.81 82 MET A C 1
ATOM 615 O O . MET A 1 82 ? 0.694 0.278 -17.028 1.00 92.81 82 MET A O 1
ATOM 619 N N . SER A 1 83 ? 1.867 -1.439 -17.936 1.00 88.69 83 SER A N 1
ATOM 620 C CA . SER A 1 83 ? 2.765 -0.602 -18.719 1.00 88.69 83 SER A CA 1
ATOM 621 C C . SER A 1 83 ? 2.032 0.143 -19.830 1.00 88.69 83 SER A C 1
ATOM 623 O O . SER A 1 83 ? 1.322 -0.464 -20.638 1.00 88.69 83 SER A O 1
ATOM 625 N N . GLY A 1 84 ? 2.240 1.459 -19.902 1.00 86.00 84 GLY A N 1
ATOM 626 C CA . GLY A 1 84 ? 1.649 2.308 -20.942 1.00 86.00 84 GLY A CA 1
ATOM 627 C C . GLY A 1 84 ? 2.275 2.135 -22.334 1.00 86.00 84 GLY A C 1
ATOM 628 O O . GLY A 1 84 ? 1.632 2.441 -23.337 1.00 86.00 84 GLY A O 1
ATOM 629 N N . ASN A 1 85 ? 3.504 1.615 -22.416 1.00 85.88 85 ASN A N 1
ATOM 630 C CA . ASN A 1 85 ? 4.276 1.489 -23.659 1.00 85.88 85 ASN A CA 1
ATOM 631 C C . ASN A 1 85 ? 4.594 0.030 -24.048 1.00 85.88 85 ASN A C 1
ATOM 633 O O . ASN A 1 85 ? 5.384 -0.207 -24.962 1.00 85.88 85 ASN A O 1
ATOM 637 N N . GLY A 1 86 ? 3.968 -0.946 -23.384 1.00 82.38 86 GLY A N 1
ATOM 638 C CA . GLY A 1 86 ? 4.200 -2.372 -23.630 1.00 82.38 86 GLY A CA 1
ATOM 639 C C . GLY A 1 86 ? 5.468 -2.931 -22.978 1.00 82.38 86 GLY A C 1
ATOM 640 O O . GLY A 1 86 ? 5.887 -4.031 -23.337 1.00 82.38 86 GLY A O 1
ATOM 641 N N . GLY A 1 87 ? 6.068 -2.186 -22.047 1.00 82.62 87 GLY A N 1
ATOM 642 C CA . GLY A 1 87 ? 7.121 -2.650 -21.154 1.00 82.62 87 GLY A CA 1
ATOM 643 C C . GLY A 1 87 ? 6.592 -3.543 -20.028 1.00 82.62 87 GLY A C 1
ATOM 644 O O . GLY A 1 87 ? 5.637 -4.313 -20.188 1.00 82.62 87 GLY A O 1
ATOM 645 N N . THR A 1 88 ? 7.236 -3.462 -18.869 1.00 86.19 88 THR A N 1
ATOM 646 C CA . THR A 1 88 ? 6.992 -4.395 -17.767 1.00 86.19 88 THR A CA 1
ATOM 647 C C . THR A 1 88 ? 5.673 -4.095 -17.052 1.00 86.19 88 THR A C 1
ATOM 649 O O . THR A 1 88 ? 5.465 -3.005 -16.539 1.00 86.19 88 THR A O 1
ATOM 652 N N . SER A 1 89 ? 4.778 -5.084 -16.983 1.00 90.00 89 SER A N 1
ATOM 653 C CA . SER A 1 89 ? 3.573 -5.037 -16.139 1.00 90.00 89 SER A CA 1
ATOM 654 C C . SER A 1 89 ? 3.732 -6.012 -14.979 1.00 90.00 89 SER A C 1
ATOM 656 O O . SER A 1 89 ? 4.231 -7.124 -15.175 1.00 90.00 89 SER A O 1
ATOM 658 N N . ILE A 1 90 ? 3.323 -5.613 -13.777 1.00 91.50 90 ILE A N 1
ATOM 659 C CA . ILE A 1 90 ? 3.558 -6.378 -12.548 1.00 91.50 90 ILE A CA 1
ATOM 660 C C . ILE A 1 90 ? 2.240 -6.555 -11.808 1.00 91.50 90 ILE A C 1
ATOM 662 O O . ILE A 1 90 ? 1.453 -5.627 -11.695 1.00 91.50 90 ILE A O 1
ATOM 666 N N . VAL A 1 91 ? 2.017 -7.746 -11.263 1.00 96.44 91 VAL A N 1
ATOM 667 C CA . VAL A 1 91 ? 1.005 -7.981 -10.230 1.00 96.44 91 VAL A CA 1
ATOM 668 C C . VAL A 1 91 ? 1.725 -8.255 -8.918 1.00 96.44 91 VAL A C 1
ATOM 670 O O . VAL A 1 91 ? 2.764 -8.918 -8.908 1.00 96.44 91 VAL A O 1
ATOM 673 N N . TYR A 1 92 ? 1.196 -7.742 -7.815 1.00 94.25 92 TYR A N 1
ATOM 674 C CA . TYR A 1 92 ? 1.815 -7.868 -6.507 1.00 94.25 92 TYR A CA 1
ATOM 675 C C . TYR A 1 92 ? 0.796 -8.081 -5.391 1.00 94.25 92 TYR A C 1
ATOM 677 O O . TYR A 1 92 ? -0.387 -7.748 -5.490 1.00 94.25 92 TYR A O 1
ATOM 685 N N . MET A 1 93 ? 1.305 -8.651 -4.303 1.00 96.44 93 MET A N 1
ATOM 686 C CA . MET A 1 93 ? 0.657 -8.687 -3.002 1.00 96.44 93 MET A CA 1
ATOM 687 C C . MET A 1 93 ? 1.638 -8.180 -1.963 1.00 96.44 93 MET A C 1
ATOM 689 O O . MET A 1 93 ? 2.812 -8.551 -1.990 1.00 96.44 93 MET A O 1
ATOM 693 N N . ASP A 1 94 ? 1.149 -7.374 -1.035 1.00 95.19 94 ASP A N 1
ATOM 694 C CA . ASP A 1 94 ? 1.964 -6.848 0.049 1.00 95.19 94 ASP A CA 1
ATOM 695 C C . ASP A 1 94 ? 1.130 -6.576 1.312 1.00 95.19 94 ASP A C 1
ATOM 697 O O . ASP A 1 94 ? -0.075 -6.849 1.371 1.00 95.19 94 ASP A O 1
ATOM 701 N N . LEU A 1 95 ? 1.810 -6.075 2.342 1.00 96.25 95 LEU A N 1
ATOM 702 C CA . LEU A 1 95 ? 1.223 -5.601 3.586 1.00 96.25 95 LEU A CA 1
ATOM 703 C C . LEU A 1 95 ? 1.558 -4.114 3.753 1.00 96.25 95 LEU A C 1
ATOM 705 O O . LEU A 1 95 ? 2.717 -3.722 3.612 1.00 96.25 95 LEU A O 1
ATOM 709 N N . GLY A 1 96 ? 0.553 -3.300 4.074 1.00 94.38 96 GLY A N 1
ATOM 710 C CA . GLY A 1 96 ? 0.705 -1.867 4.328 1.00 94.38 96 GLY A CA 1
ATOM 711 C C . GLY A 1 96 ? 0.302 -1.484 5.749 1.00 94.38 96 GLY A C 1
ATOM 712 O O . GLY A 1 96 ? -0.664 -2.016 6.290 1.00 94.38 96 GLY A O 1
ATOM 713 N N . TRP A 1 97 ? 1.012 -0.529 6.340 1.00 95.06 97 TRP A N 1
ATOM 714 C CA . TRP A 1 97 ? 0.623 0.110 7.598 1.00 95.06 97 TRP A CA 1
ATOM 715 C C . TRP A 1 97 ? 0.047 1.483 7.291 1.00 95.06 97 TRP A C 1
ATOM 717 O O . TRP A 1 97 ? 0.395 2.090 6.282 1.00 95.06 97 TRP A O 1
ATOM 727 N N . THR A 1 98 ? -0.845 1.953 8.152 1.00 91.62 98 THR A N 1
ATOM 728 C CA . THR A 1 98 ? -1.420 3.290 8.044 1.00 91.62 98 THR A CA 1
ATOM 729 C C . THR A 1 98 ? -1.172 4.022 9.347 1.00 91.62 98 THR A C 1
ATOM 731 O O . THR A 1 98 ? -1.529 3.530 10.417 1.00 91.62 98 THR A O 1
ATOM 734 N N . ILE A 1 99 ? -0.518 5.173 9.253 1.00 92.38 99 ILE A N 1
ATOM 735 C CA . ILE A 1 99 ? -0.253 6.062 10.376 1.00 92.38 99 ILE A CA 1
ATOM 736 C C . ILE A 1 99 ? -1.112 7.304 10.189 1.00 92.38 99 ILE A C 1
ATOM 738 O O . ILE A 1 99 ? -0.879 8.106 9.285 1.00 92.38 99 ILE A O 1
ATOM 742 N N . ASP A 1 100 ? -2.087 7.482 11.072 1.00 93.06 100 ASP A N 1
ATOM 743 C CA . ASP A 1 100 ? -2.955 8.653 11.051 1.00 93.06 100 ASP A CA 1
ATOM 744 C C . ASP A 1 100 ? -2.195 9.907 11.514 1.00 93.06 100 ASP A C 1
ATOM 746 O O . ASP A 1 100 ? -1.687 9.994 12.634 1.00 93.06 100 ASP A O 1
ATOM 750 N N . LEU A 1 101 ? -2.159 10.924 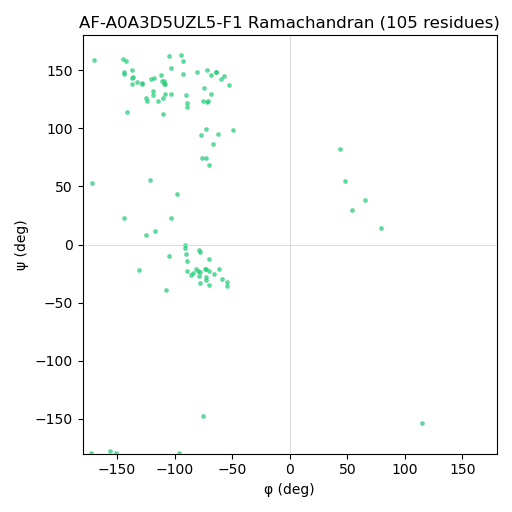10.653 1.00 95.50 101 LEU A N 1
ATOM 751 C CA . LEU A 1 101 ? -1.614 12.260 10.907 1.00 95.50 101 LEU A CA 1
ATOM 752 C C . LEU A 1 101 ? -2.743 13.239 11.284 1.00 95.50 101 LEU A C 1
ATOM 754 O O . LEU A 1 101 ? -2.828 14.361 10.780 1.00 95.50 101 LEU A O 1
ATOM 758 N N . GLY A 1 102 ? -3.658 12.792 12.147 1.00 93.94 102 GLY A N 1
ATOM 759 C CA . GLY A 1 102 ? -4.862 13.517 12.556 1.00 93.94 102 GLY A CA 1
ATOM 760 C C . GLY A 1 102 ? -6.143 12.816 12.105 1.00 93.94 102 GLY A C 1
ATOM 761 O O . GLY A 1 102 ? -6.176 11.608 11.940 1.00 93.94 102 GLY A O 1
ATOM 762 N N . THR A 1 103 ? -7.229 13.569 11.919 1.00 92.44 103 THR A N 1
ATOM 763 C CA . THR A 1 103 ? -8.553 12.987 11.608 1.00 92.44 103 THR A CA 1
ATOM 764 C C . THR A 1 103 ? -8.835 12.817 10.116 1.00 92.44 103 THR A C 1
ATOM 766 O O . THR A 1 103 ? -9.874 12.277 9.747 1.00 92.44 103 THR A O 1
ATOM 769 N N . LYS A 1 104 ? -7.968 13.354 9.252 1.00 92.25 104 LYS A N 1
ATOM 770 C CA . LYS A 1 104 ? -8.203 13.450 7.800 1.00 92.25 104 LYS A CA 1
ATOM 771 C C . LYS A 1 104 ? -7.050 12.949 6.945 1.00 92.25 104 LYS A C 1
ATOM 773 O O . LYS A 1 104 ? -7.265 12.663 5.774 1.00 92.25 104 LYS A O 1
ATOM 778 N N . PHE A 1 105 ? -5.845 12.915 7.499 1.00 93.31 105 PHE A N 1
ATOM 779 C CA . PHE A 1 105 ? -4.636 12.587 6.762 1.00 93.31 105 PHE A CA 1
ATOM 780 C C . PHE A 1 105 ? -3.997 11.368 7.390 1.00 93.31 105 PHE A C 1
ATOM 782 O O . PHE A 1 105 ? -3.990 11.242 8.611 1.00 93.31 105 PHE A O 1
ATOM 789 N N . PHE A 1 106 ? -3.444 10.514 6.545 1.00 92.81 106 PHE A N 1
ATOM 790 C CA . PHE A 1 106 ? -2.692 9.339 6.935 1.00 92.81 106 PHE A CA 1
ATOM 791 C C . PHE A 1 106 ? -1.560 9.111 5.932 1.00 92.81 106 PHE A C 1
ATOM 793 O O . PHE A 1 106 ? -1.617 9.627 4.809 1.00 92.81 106 PHE A O 1
ATOM 800 N N . ILE A 1 107 ? -0.544 8.360 6.350 1.00 90.19 107 ILE A N 1
ATOM 801 C CA . ILE A 1 107 ? 0.552 7.873 5.500 1.00 90.19 107 ILE A CA 1
ATOM 802 C C . ILE A 1 107 ? 0.698 6.363 5.612 1.00 90.19 107 ILE A C 1
ATOM 804 O O . ILE A 1 107 ? 0.365 5.821 6.692 1.00 90.19 107 ILE A O 1
#

pLDDT: mean 77.0, std 20.91, range [37.31, 96.5]

Sequence (107 aa):
MKLLEFGRHAAAGMVAASLATVSFAAPAGAFVNEIRGGVYAHDQFGPAHEPENADINGEILFDSPDFLSWMFSPRPRFGGTMSGNGGTSIVYMDLGWTIDLGTKFFI

Solvent-accessible surface area (backbone atoms only — not comparable to full-atom values): 6724 Å² total; per-residue (Å²): 143,80,76,71,69,66,60,59,59,61,58,59,62,63,67,72,70,74,80,72,85,73,81,76,87,63,81,90,63,80,50,70,71,47,78,49,73,48,78,40,70,70,47,75,86,46,94,84,47,52,74,98,56,65,23,44,32,43,35,43,30,33,57,48,53,77,88,36,47,90,71,70,43,34,22,43,33,44,34,34,39,44,40,68,83,76,61,83,60,46,78,51,73,52,75,43,70,79,47,71,70,63,96,86,42,68,84

Mean predicted aligned error: 12.52 Å

Foldseek 3Di:
DPPVVVVVVVVVVVVVVPPDPPPPPDPPDVFFDDKDKDWDDPPCPHDVHDDDFIKIKIKTWTFFDPVCVVVVRWIKMWMKIDGPVPDDIDTDIDTHDWADPPDPDID

Nearest PDB structures (foldseek):
  8f2r-assembly1_I  TM=3.987E-01  e=3.565E+00  Homo sapiens

Secondary structure (DSSP, 8-state):
--SSSHHHHHHHHHHGGGS------------EEEEEEEEE---TTSSS---S--EEEEEEEEPPPGGGGGGT-PEEEEEEEE-TTSS--EEEEEEE---BSSSS-B-

Radius of gyration: 18.41 Å; Cα contacts (8 Å, |Δi|>4): 141; chains: 1; bounding box: 38×40×56 Å